Protein AF-A0A7Y9WC65-F1 (afdb_monomer_lite)

Organism: NCBI:txid420952

pLDDT: mean 91.72, std 8.02, range [56.03, 97.88]

Foldseek 3Di:
DDPPQQADPPQRDHPCCVVCVVVDDPVSVVVRVVVSVVSVVVVVVVVVVVVD

Sequence (52 aa):
MDESTGWCEGCLRTIDEIASWSLFDDDAKRAVWSAIEVRHTEFMAKHAKERR

Secondary structure (DSSP, 8-state):
--TTT---TTT---HHHHHTGGG--HHHHHHHHHHHHHHHHHHHHHHHHHT-

Radius of gyration: 12.21 Å; chains: 1; bounding box: 26×16×35 Å

InterPro domains:
  IPR010710 Protein of unknown function DUF1289 [PF06945] (1-39)

Structure (mmCIF, N/CA/C/O backbone):
data_AF-A0A7Y9WC65-F1
#
_entry.id   AF-A0A7Y9WC65-F1
#
loop_
_atom_site.group_PDB
_atom_site.id
_atom_site.type_symbol
_atom_site.label_atom_id
_atom_site.label_alt_id
_atom_site.label_comp_id
_atom_site.label_asym_id
_atom_site.label_entity_id
_atom_site.label_seq_id
_atom_site.pdbx_PDB_ins_code
_atom_site.Cartn_x
_atom_site.Cartn_y
_atom_site.Cartn_z
_atom_site.occupancy
_atom_site.B_iso_or_equiv
_atom_site.auth_seq_id
_atom_site.auth_comp_id
_atom_site.auth_asym_id
_atom_site.auth_atom_id
_atom_site.pdbx_PDB_model_num
ATOM 1 N N . MET A 1 1 ? 2.143 -5.730 8.942 1.00 82.38 1 MET A N 1
ATOM 2 C CA . MET A 1 1 ? 1.313 -5.970 7.742 1.00 82.38 1 MET A CA 1
ATOM 3 C C . MET A 1 1 ? -0.056 -6.311 8.283 1.00 82.38 1 MET A C 1
ATOM 5 O O . MET A 1 1 ? -0.124 -7.188 9.131 1.00 82.38 1 MET A O 1
ATOM 9 N N . ASP A 1 2 ? -1.092 -5.574 7.895 1.00 86.38 2 ASP A N 1
ATOM 10 C CA . ASP A 1 2 ? -2.436 -5.731 8.450 1.00 86.38 2 ASP A CA 1
ATOM 11 C C . ASP A 1 2 ? -3.009 -7.095 8.039 1.00 86.38 2 ASP A C 1
ATOM 13 O O . ASP A 1 2 ? -3.133 -7.399 6.852 1.00 86.38 2 ASP A O 1
ATOM 17 N N . GLU A 1 3 ? -3.344 -7.923 9.030 1.00 84.19 3 GLU A N 1
ATOM 18 C CA . GLU A 1 3 ? -3.780 -9.311 8.822 1.00 84.19 3 GLU A CA 1
ATOM 19 C C . GLU A 1 3 ? -5.147 -9.416 8.130 1.00 84.19 3 GLU A C 1
ATOM 21 O O . GLU A 1 3 ? -5.468 -10.446 7.545 1.00 84.19 3 GLU A O 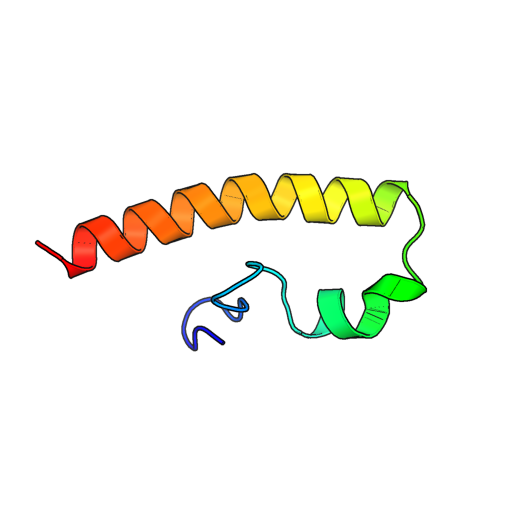1
ATOM 26 N N . SER A 1 4 ? -5.958 -8.356 8.174 1.00 85.12 4 SER A N 1
ATOM 27 C CA . SER A 1 4 ? -7.316 -8.361 7.618 1.00 85.12 4 SER A CA 1
ATOM 28 C C . SER A 1 4 ? -7.389 -7.920 6.155 1.00 85.12 4 SER A C 1
ATOM 30 O O . SER A 1 4 ? -8.269 -8.360 5.422 1.00 85.12 4 SER A O 1
ATOM 32 N N . THR A 1 5 ? -6.476 -7.049 5.732 1.00 87.75 5 THR A N 1
ATOM 33 C CA . THR A 1 5 ? -6.436 -6.440 4.394 1.00 87.75 5 THR A CA 1
ATOM 34 C C . THR A 1 5 ? -5.261 -6.945 3.567 1.00 87.75 5 THR A C 1
ATOM 36 O O . THR A 1 5 ? -5.278 -6.835 2.343 1.00 87.75 5 THR A O 1
ATOM 39 N N . GLY A 1 6 ? -4.234 -7.511 4.211 1.00 90.50 6 GLY A N 1
ATOM 40 C CA . GLY A 1 6 ? -3.008 -7.931 3.540 1.00 90.50 6 GLY A CA 1
ATOM 41 C C . GLY A 1 6 ? -2.168 -6.752 3.043 1.00 90.50 6 GLY A C 1
ATOM 42 O O . GLY A 1 6 ? -1.397 -6.904 2.095 1.00 90.50 6 GLY A O 1
ATOM 43 N N . TRP A 1 7 ? -2.310 -5.569 3.648 1.00 95.31 7 TRP A N 1
ATOM 44 C CA . TRP A 1 7 ? -1.538 -4.380 3.284 1.00 95.31 7 TRP A CA 1
ATOM 45 C C . TRP A 1 7 ? -0.433 -4.084 4.289 1.00 95.31 7 TRP A C 1
ATOM 47 O O . TRP A 1 7 ? -0.556 -4.303 5.494 1.00 95.31 7 TRP A O 1
ATOM 57 N N . CYS A 1 8 ? 0.679 -3.542 3.807 1.00 94.62 8 CYS A N 1
ATOM 58 C CA . CYS A 1 8 ? 1.694 -2.974 4.679 1.00 94.62 8 CYS A CA 1
ATOM 59 C C . CYS A 1 8 ? 1.137 -1.730 5.388 1.00 94.62 8 CYS A C 1
ATOM 61 O O . CYS A 1 8 ? 0.697 -0.796 4.730 1.00 94.62 8 CYS A O 1
ATOM 63 N N . GLU A 1 9 ? 1.221 -1.665 6.715 1.00 90.00 9 GLU A N 1
ATOM 64 C CA . GLU A 1 9 ? 0.681 -0.546 7.510 1.00 90.00 9 GLU A CA 1
ATOM 65 C C . GLU A 1 9 ? 1.425 0.783 7.285 1.00 90.00 9 GLU A C 1
ATOM 67 O O . GLU A 1 9 ? 0.924 1.839 7.649 1.00 90.00 9 GLU A O 1
ATOM 72 N N . GLY A 1 10 ? 2.619 0.747 6.678 1.00 90.94 10 GLY A N 1
ATOM 73 C CA . GLY A 1 10 ? 3.393 1.950 6.356 1.00 90.94 10 GLY A CA 1
ATOM 74 C C . GLY A 1 10 ? 3.173 2.480 4.938 1.00 90.94 10 GLY A C 1
ATOM 75 O O . GLY A 1 10 ? 3.112 3.688 4.737 1.00 90.94 10 GLY A O 1
ATOM 76 N N . CYS A 1 11 ? 3.082 1.595 3.940 1.00 94.88 11 CYS A N 1
ATOM 77 C CA . CYS A 1 11 ? 3.015 1.993 2.526 1.00 94.88 11 CYS A CA 1
ATOM 78 C C . CYS A 1 11 ? 1.748 1.540 1.793 1.00 94.88 11 CYS A C 1
ATOM 80 O O . CYS A 1 11 ? 1.591 1.858 0.618 1.00 94.88 11 CYS A O 1
ATOM 82 N N . LEU A 1 12 ? 0.868 0.790 2.463 1.00 96.06 12 LEU A N 1
ATOM 83 C CA . LEU A 1 12 ? -0.418 0.293 1.960 1.00 96.06 12 LEU A CA 1
ATOM 84 C C . LEU A 1 12 ? -0.332 -0.542 0.669 1.00 96.06 12 LEU A C 1
ATOM 86 O O . LEU A 1 12 ? -1.318 -0.722 -0.051 1.00 96.06 12 LEU A O 1
ATOM 90 N N . ARG A 1 13 ? 0.854 -1.086 0.383 1.00 96.69 13 ARG A N 1
ATOM 91 C CA . ARG A 1 13 ? 1.088 -2.060 -0.689 1.00 96.69 13 ARG A CA 1
ATOM 92 C C . ARG A 1 13 ? 0.932 -3.490 -0.191 1.00 96.69 13 ARG A C 1
ATOM 94 O O . ARG A 1 13 ? 1.126 -3.757 0.997 1.00 96.69 13 ARG A O 1
ATOM 101 N N . THR A 1 14 ? 0.634 -4.404 -1.106 1.00 96.19 14 THR A N 1
ATOM 102 C CA . THR A 1 14 ? 0.693 -5.851 -0.857 1.00 96.19 14 THR A CA 1
ATOM 103 C C . THR A 1 14 ? 2.142 -6.350 -0.885 1.00 96.19 14 THR A C 1
ATOM 105 O O . THR A 1 14 ? 3.043 -5.668 -1.381 1.00 96.19 14 THR A O 1
ATOM 108 N N . ILE A 1 15 ? 2.389 -7.556 -0.362 1.00 95.06 15 ILE A N 1
ATOM 109 C CA . ILE A 1 15 ? 3.730 -8.160 -0.407 1.00 95.06 15 ILE A CA 1
ATOM 110 C C . ILE A 1 15 ? 4.193 -8.418 -1.845 1.00 95.06 15 ILE A C 1
ATOM 112 O O . ILE A 1 15 ? 5.360 -8.183 -2.150 1.00 95.06 15 ILE A O 1
ATOM 116 N N . ASP A 1 16 ? 3.281 -8.800 -2.742 1.00 94.44 16 ASP A N 1
ATOM 117 C CA . ASP A 1 16 ? 3.577 -9.021 -4.161 1.00 94.44 16 ASP A CA 1
ATOM 118 C C . ASP A 1 16 ? 3.974 -7.728 -4.879 1.00 94.44 16 ASP A C 1
ATOM 120 O O . ASP A 1 16 ? 4.939 -7.712 -5.647 1.00 94.44 16 ASP A O 1
ATOM 124 N N . GLU A 1 17 ? 3.273 -6.626 -4.589 1.00 96.69 17 GLU A N 1
ATOM 125 C CA . GLU A 1 17 ? 3.600 -5.296 -5.116 1.00 96.69 17 GLU A CA 1
ATOM 126 C C . GLU A 1 17 ? 4.977 -4.826 -4.633 1.00 96.69 17 GLU A C 1
ATOM 128 O O . GLU A 1 17 ? 5.716 -4.199 -5.389 1.00 96.69 17 GLU A O 1
ATOM 133 N N . ILE A 1 18 ? 5.341 -5.133 -3.383 1.00 96.25 18 ILE A N 1
ATOM 134 C CA . ILE A 1 18 ? 6.658 -4.801 -2.823 1.00 96.25 18 ILE A CA 1
ATOM 135 C C . ILE A 1 18 ? 7.749 -5.661 -3.471 1.00 96.25 18 ILE A C 1
ATOM 137 O O . ILE A 1 18 ? 8.772 -5.125 -3.896 1.00 96.25 18 ILE A O 1
ATOM 141 N N . ALA A 1 19 ? 7.532 -6.975 -3.572 1.00 96.62 19 ALA A N 1
ATOM 142 C CA . ALA A 1 19 ? 8.498 -7.918 -4.130 1.00 96.62 19 ALA A CA 1
ATOM 143 C C . ALA A 1 19 ? 8.764 -7.674 -5.624 1.00 96.62 19 ALA A C 1
ATOM 145 O O . ALA A 1 19 ? 9.899 -7.801 -6.080 1.00 96.62 19 ALA A O 1
ATOM 146 N N . SER A 1 20 ? 7.733 -7.280 -6.374 1.00 96.56 20 SER A N 1
ATOM 147 C CA . SER A 1 20 ? 7.806 -7.095 -7.829 1.00 96.56 20 SER A CA 1
ATOM 148 C C . SER A 1 20 ? 8.070 -5.648 -8.253 1.00 96.56 20 SER A C 1
ATOM 150 O O . SER A 1 20 ? 8.134 -5.363 -9.447 1.00 96.56 20 SER A O 1
ATOM 152 N N . TRP A 1 21 ? 8.242 -4.716 -7.310 1.00 96.31 21 TRP A N 1
ATOM 153 C CA . TRP A 1 21 ? 8.263 -3.275 -7.595 1.00 96.31 21 TRP A CA 1
ATOM 154 C C . TRP A 1 21 ? 9.298 -2.850 -8.646 1.00 96.31 21 TRP A C 1
ATOM 156 O O . TRP A 1 21 ? 9.032 -1.986 -9.485 1.00 96.31 21 TRP A O 1
ATOM 166 N N . SER A 1 22 ? 10.491 -3.446 -8.610 1.00 96.88 22 SER A N 1
ATOM 167 C CA . SER A 1 22 ? 11.563 -3.153 -9.569 1.00 96.88 22 SER A CA 1
ATOM 168 C C . SER A 1 22 ? 11.252 -3.638 -10.987 1.00 96.88 22 SER A C 1
ATOM 170 O O . SER A 1 22 ? 11.810 -3.097 -11.937 1.00 96.88 22 SER A O 1
ATOM 172 N N . LEU A 1 23 ? 10.357 -4.620 -11.126 1.00 97.19 23 LEU A N 1
ATOM 173 C CA . LEU A 1 23 ? 9.939 -5.215 -12.396 1.00 97.19 23 LEU A CA 1
ATOM 174 C C . LEU A 1 23 ? 8.766 -4.467 -13.037 1.00 97.19 23 LEU A C 1
ATOM 176 O O . LEU A 1 23 ? 8.481 -4.678 -14.212 1.00 97.19 23 LEU A O 1
ATOM 180 N N . PHE A 1 24 ? 8.072 -3.615 -12.282 1.00 97.75 24 PHE A N 1
ATOM 181 C CA . PHE A 1 24 ? 6.934 -2.865 -12.801 1.00 97.75 24 PHE A CA 1
ATOM 182 C C . PHE A 1 24 ? 7.396 -1.767 -13.756 1.00 97.75 24 PHE A C 1
ATOM 184 O O . PHE A 1 24 ? 8.316 -0.993 -13.454 1.00 97.75 24 PHE A O 1
ATOM 191 N N . ASP A 1 25 ? 6.705 -1.670 -14.887 1.00 97.75 25 ASP A N 1
ATOM 192 C CA . ASP A 1 25 ? 6.788 -0.505 -15.753 1.00 97.75 25 ASP A CA 1
ATOM 193 C C . ASP A 1 25 ? 6.100 0.709 -15.105 1.00 97.75 25 ASP A C 1
ATOM 195 O O . ASP A 1 25 ? 5.527 0.645 -14.009 1.00 97.75 25 ASP A O 1
ATOM 199 N N . ASP A 1 26 ? 6.201 1.858 -15.762 1.00 97.69 26 ASP A N 1
ATOM 200 C CA . ASP A 1 26 ? 5.659 3.096 -15.213 1.00 97.69 26 ASP A CA 1
ATOM 201 C C . ASP A 1 26 ? 4.130 3.076 -15.115 1.00 97.69 26 ASP A C 1
ATOM 203 O O . ASP A 1 26 ? 3.570 3.763 -14.260 1.00 97.69 26 ASP A O 1
ATOM 207 N N . ASP A 1 27 ? 3.446 2.300 -15.958 1.00 97.88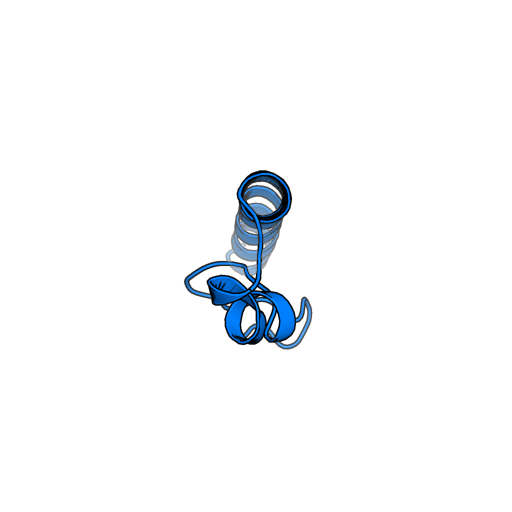 27 ASP A N 1
ATOM 208 C CA . ASP A 1 27 ? 1.990 2.207 -15.925 1.00 97.88 27 ASP A CA 1
ATOM 209 C C . ASP A 1 27 ? 1.508 1.374 -14.740 1.00 97.88 27 ASP A C 1
ATOM 211 O O . ASP A 1 27 ? 0.699 1.845 -13.939 1.00 97.88 27 ASP A O 1
ATOM 215 N N . ALA A 1 28 ? 2.117 0.207 -14.534 1.00 96.94 28 ALA A N 1
ATOM 216 C CA . ALA A 1 28 ? 1.889 -0.630 -13.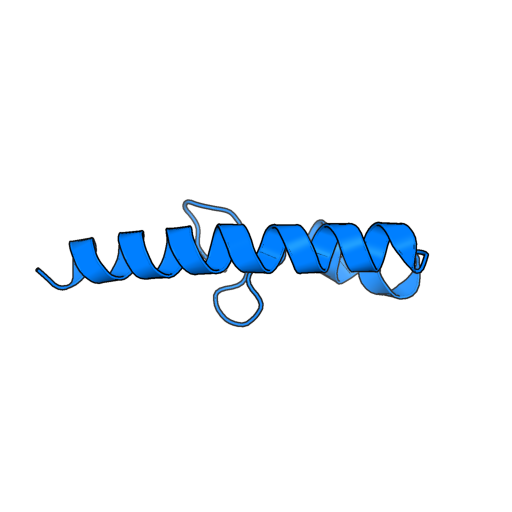368 1.00 96.94 28 ALA A CA 1
ATOM 217 C C . ALA A 1 28 ? 2.212 0.124 -12.070 1.00 96.94 28 ALA A C 1
ATOM 219 O O . ALA A 1 28 ? 1.437 0.080 -11.112 1.00 96.94 28 ALA A O 1
ATOM 220 N N . LYS A 1 29 ? 3.308 0.895 -12.035 1.00 97.31 29 LYS A N 1
ATOM 221 C CA . LYS A 1 29 ? 3.623 1.748 -10.878 1.00 97.31 29 LYS A CA 1
ATOM 222 C C . LYS A 1 29 ? 2.534 2.789 -10.636 1.00 97.31 29 LYS A C 1
ATOM 224 O O . LYS A 1 29 ? 2.108 2.940 -9.492 1.00 97.31 29 LYS A O 1
ATOM 229 N N . ARG A 1 30 ? 2.061 3.493 -11.672 1.00 97.50 30 ARG A N 1
ATOM 230 C CA . ARG A 1 30 ? 0.955 4.464 -11.547 1.00 97.50 30 ARG A CA 1
ATOM 231 C C . ARG A 1 30 ? -0.333 3.810 -11.050 1.00 97.50 30 ARG A C 1
ATOM 233 O O . ARG A 1 30 ? -0.990 4.381 -10.182 1.00 97.50 30 ARG A O 1
ATOM 240 N N . ALA A 1 31 ? -0.660 2.615 -11.536 1.00 97.31 31 ALA A N 1
ATOM 241 C CA . ALA A 1 31 ? -1.820 1.862 -11.072 1.00 97.31 31 ALA A CA 1
ATOM 242 C C . ALA A 1 31 ? -1.720 1.533 -9.573 1.00 97.31 31 ALA A C 1
ATOM 244 O O . ALA A 1 31 ? -2.676 1.757 -8.831 1.00 97.31 31 ALA A O 1
ATOM 245 N N . VAL A 1 32 ? -0.545 1.098 -9.098 1.00 96.94 32 VAL A N 1
ATOM 246 C CA . VAL A 1 32 ? -0.306 0.876 -7.660 1.00 96.94 32 VAL A CA 1
ATOM 247 C C . VAL A 1 32 ? -0.460 2.168 -6.862 1.00 96.94 32 VAL A C 1
ATOM 249 O O . VAL A 1 32 ? -1.079 2.152 -5.803 1.00 96.94 32 VAL A O 1
ATOM 252 N N . TRP A 1 33 ? 0.064 3.296 -7.349 1.00 96.62 33 TRP A N 1
ATOM 253 C CA . TRP A 1 33 ? -0.104 4.586 -6.671 1.00 96.62 33 TRP A CA 1
ATOM 254 C C . TRP A 1 33 ? -1.576 4.986 -6.539 1.00 96.62 33 TRP A C 1
ATOM 256 O O . TRP A 1 33 ? -1.999 5.359 -5.449 1.00 96.62 33 TRP A O 1
ATOM 266 N N . SER A 1 34 ? -2.366 4.835 -7.604 1.00 97.06 34 SER A N 1
ATOM 267 C CA . SER A 1 34 ? -3.807 5.102 -7.554 1.00 97.06 34 SER A CA 1
ATOM 268 C C . SER A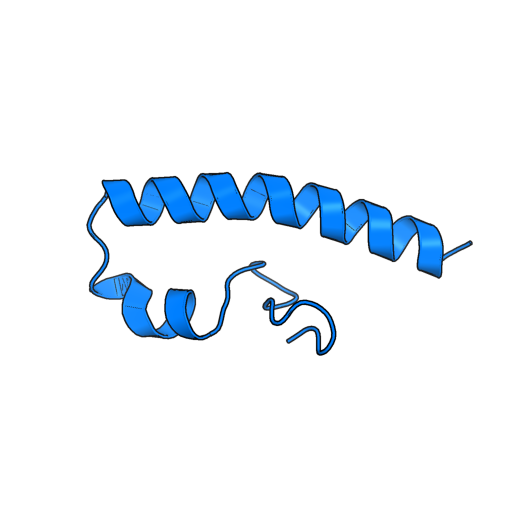 1 34 ? -4.528 4.170 -6.573 1.00 97.06 34 SER A C 1
ATOM 270 O O . SER A 1 34 ? -5.366 4.617 -5.791 1.00 97.06 34 SER A O 1
ATOM 272 N N . ALA A 1 35 ? -4.153 2.887 -6.538 1.00 96.44 35 ALA A N 1
ATOM 273 C CA . ALA A 1 35 ? -4.702 1.941 -5.572 1.00 96.44 35 ALA A CA 1
ATOM 274 C C . ALA A 1 35 ? -4.354 2.321 -4.121 1.00 96.44 35 ALA A C 1
ATOM 276 O O . ALA A 1 35 ? -5.208 2.208 -3.244 1.00 96.44 35 ALA A O 1
ATOM 277 N N . ILE A 1 36 ? -3.136 2.809 -3.857 1.00 96.38 36 ILE A N 1
ATOM 278 C CA . ILE A 1 36 ? -2.717 3.261 -2.520 1.00 96.38 36 ILE A CA 1
ATOM 279 C C . ILE A 1 36 ? -3.599 4.406 -2.013 1.00 96.38 36 ILE A C 1
ATOM 281 O O . ILE A 1 36 ? -3.960 4.394 -0.840 1.00 96.38 36 ILE A O 1
ATOM 285 N N . GLU A 1 37 ? -3.982 5.368 -2.856 1.00 95.62 37 GLU A N 1
ATOM 286 C CA . GLU A 1 37 ? -4.854 6.478 -2.430 1.00 95.62 37 GLU A CA 1
ATOM 287 C C . GLU A 1 37 ? -6.235 5.990 -1.968 1.00 95.62 37 GLU A C 1
ATOM 289 O O . GLU A 1 37 ? -6.759 6.439 -0.941 1.00 95.62 37 GLU A O 1
ATOM 294 N N . VAL A 1 38 ? -6.804 5.017 -2.686 1.00 94.81 38 VAL A N 1
ATOM 295 C CA . VAL A 1 38 ? -8.073 4.382 -2.309 1.00 94.81 38 VAL A CA 1
ATOM 296 C C . VAL A 1 38 ? -7.912 3.626 -0.990 1.00 94.81 38 VAL A C 1
ATOM 298 O O . VAL A 1 38 ? -8.650 3.881 -0.037 1.00 94.81 38 VAL A O 1
ATOM 301 N N . ARG A 1 39 ? -6.885 2.773 -0.892 1.00 95.44 39 ARG A N 1
ATOM 302 C CA . ARG A 1 39 ? -6.585 1.993 0.319 1.00 95.44 39 ARG A CA 1
ATOM 303 C C . ARG A 1 39 ? -6.321 2.886 1.526 1.00 95.44 39 ARG A C 1
ATOM 305 O O . ARG A 1 39 ? -6.727 2.548 2.630 1.00 95.44 39 ARG A O 1
ATOM 312 N N . HIS A 1 40 ? -5.675 4.037 1.342 1.00 94.31 40 HIS A N 1
ATOM 313 C CA . HIS A 1 40 ? -5.429 4.998 2.416 1.00 94.31 40 HIS A CA 1
ATOM 314 C C . HIS A 1 40 ? -6.734 5.557 2.975 1.00 94.31 40 HIS A C 1
ATOM 316 O O . HIS A 1 40 ? -6.907 5.634 4.190 1.00 94.31 40 HIS A O 1
ATOM 322 N N . THR A 1 41 ? -7.682 5.892 2.100 1.00 93.88 41 THR A N 1
ATOM 323 C CA . THR A 1 41 ? -9.012 6.341 2.522 1.00 93.88 41 THR A CA 1
ATOM 324 C C . THR A 1 41 ? -9.725 5.259 3.338 1.00 93.88 41 THR A C 1
ATOM 326 O O . THR A 1 41 ? -10.258 5.541 4.414 1.00 93.88 41 THR A O 1
ATOM 329 N N . GLU A 1 42 ? -9.680 4.009 2.875 1.00 92.25 42 GLU A N 1
ATOM 330 C CA . GLU A 1 42 ? -10.270 2.858 3.570 1.00 92.25 42 GLU A CA 1
ATOM 331 C C . GLU A 1 42 ? -9.589 2.579 4.918 1.00 92.25 42 GLU A C 1
ATOM 333 O O . GLU A 1 42 ? -10.264 2.377 5.929 1.00 92.25 42 GLU A O 1
ATOM 338 N N . PHE A 1 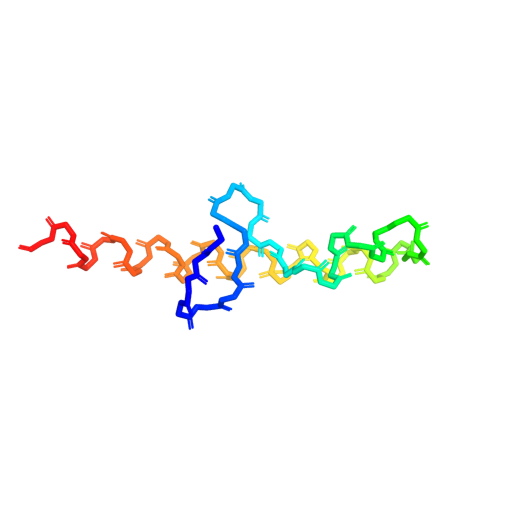43 ? -8.259 2.642 4.959 1.00 91.12 43 PHE A N 1
ATOM 339 C CA . PHE A 1 43 ? -7.448 2.460 6.161 1.00 91.12 43 PHE A CA 1
ATOM 340 C C . PHE A 1 43 ? -7.774 3.516 7.222 1.00 91.12 43 PHE A C 1
ATOM 342 O O . PHE A 1 43 ? -8.033 3.190 8.381 1.00 91.12 43 PHE A O 1
ATOM 349 N N . MET A 1 44 ? -7.860 4.787 6.821 1.00 89.75 44 MET A N 1
ATOM 350 C CA . MET A 1 44 ? -8.240 5.874 7.722 1.00 89.75 44 MET A CA 1
ATOM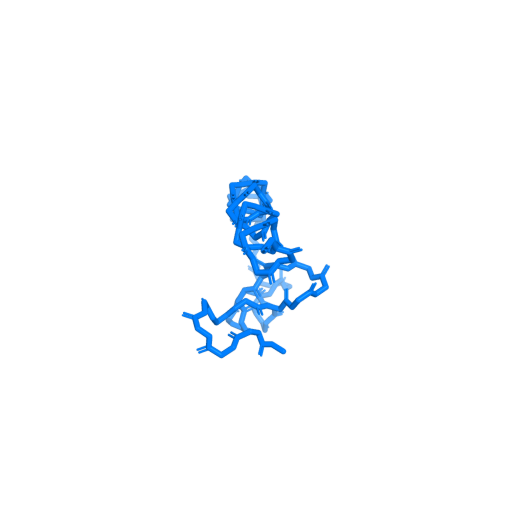 351 C C . MET A 1 44 ? -9.674 5.724 8.237 1.00 89.75 44 MET A C 1
ATOM 353 O O . MET A 1 44 ? -9.923 5.951 9.423 1.00 89.75 44 MET A O 1
ATOM 357 N N . ALA A 1 45 ? -10.614 5.300 7.386 1.00 89.56 45 ALA A N 1
ATOM 358 C CA . ALA A 1 45 ? -11.991 5.034 7.796 1.00 89.56 45 ALA A CA 1
ATOM 359 C C . ALA A 1 45 ? -12.079 3.870 8.800 1.00 89.56 45 ALA A C 1
ATOM 361 O O . ALA A 1 45 ? -12.786 3.975 9.808 1.00 89.56 45 ALA A O 1
ATOM 362 N N . LYS A 1 46 ? -11.325 2.787 8.567 1.00 85.50 46 LYS A N 1
ATOM 363 C CA . LYS A 1 46 ? -11.224 1.643 9.481 1.00 85.50 46 LYS A CA 1
ATOM 364 C C . LYS A 1 46 ? -10.680 2.076 10.845 1.00 85.50 46 LYS A C 1
ATOM 366 O O . LYS A 1 46 ? -11.328 1.836 11.862 1.00 85.50 46 LYS A O 1
ATOM 371 N N . HIS A 1 47 ? -9.569 2.808 10.876 1.00 83.56 47 HIS A N 1
ATOM 372 C CA . HIS A 1 47 ? -8.977 3.265 12.135 1.00 83.56 47 HIS A CA 1
ATOM 373 C C . HIS A 1 47 ? -9.802 4.328 12.865 1.00 83.56 47 HIS A C 1
ATOM 375 O O . HIS A 1 47 ? -9.785 4.379 14.094 1.00 83.56 47 HIS A O 1
ATOM 381 N N . ALA A 1 48 ? -10.556 5.169 12.155 1.00 84.12 48 ALA A N 1
ATOM 382 C CA . ALA A 1 48 ? -11.500 6.085 12.793 1.00 84.12 48 ALA A CA 1
ATOM 383 C C . ALA A 1 48 ? -12.610 5.330 13.544 1.00 84.12 48 ALA A C 1
ATOM 385 O O . ALA A 1 48 ? -13.031 5.764 14.615 1.00 84.12 48 ALA A O 1
ATOM 386 N N . LYS A 1 49 ? -13.058 4.189 13.005 1.00 74.25 49 LYS A N 1
ATOM 387 C CA . LYS A 1 49 ? -14.060 3.321 13.635 1.00 74.25 49 LYS A CA 1
ATOM 388 C C . LYS A 1 49 ? -13.510 2.582 14.856 1.00 74.25 49 LYS A C 1
ATOM 390 O O . LYS A 1 49 ? -14.237 2.425 15.825 1.00 74.25 49 LYS A O 1
ATOM 395 N N . GLU A 1 50 ? -12.254 2.149 14.816 1.00 77.31 50 GLU A N 1
ATOM 396 C CA . GLU A 1 50 ? -11.606 1.432 15.927 1.00 77.31 50 GLU A CA 1
ATOM 397 C C . GLU A 1 50 ? -11.297 2.329 17.132 1.00 77.31 50 GLU A C 1
ATOM 399 O O . GLU A 1 50 ? -11.227 1.844 18.257 1.00 77.31 50 GLU A O 1
ATOM 404 N N . ARG A 1 51 ? -11.115 3.639 16.917 1.00 71.12 51 ARG A N 1
ATOM 405 C CA . ARG A 1 51 ? -10.848 4.610 17.992 1.00 71.12 51 ARG A CA 1
ATOM 406 C C . ARG A 1 51 ? -12.104 5.204 18.647 1.00 71.12 51 ARG A C 1
ATOM 408 O O . ARG A 1 51 ? -11.959 6.098 19.481 1.00 71.12 51 ARG A O 1
ATOM 415 N N . ARG A 1 52 ? -13.304 4.777 18.250 1.00 56.03 52 ARG A N 1
ATOM 416 C CA . ARG A 1 52 ? -14.589 5.269 18.770 1.00 56.03 52 ARG A CA 1
ATOM 417 C C . ARG A 1 52 ? -15.221 4.255 19.711 1.00 56.03 52 ARG A C 1
ATOM 419 O O . ARG A 1 52 ? -15.784 4.714 20.727 1.00 56.03 52 ARG A O 1
#